Protein AF-A0A3N5IZL3-F1 (afdb_monomer_lite)

Secondary structure (DSSP, 8-state):
------------PPP-SSSTTTTTTGGGSPPPPPPPPPHHHHHHHHHHHHHHHHHHHHHHHHHHHHHHHHHHHHHTT-HHHHHHHHHHHHHHHHHHHHHHHHHHHHHHHHTT--HHHHTT-

Radius of gyration: 34.93 Å; chains: 1; bounding box: 86×54×78 Å

Sequence (121 aa):
MSRPTRSAGVVRGRAAALGGFAVLLASCQPAAPPPGPDPATLQAALQEHAERLLWIHYRLDSALNEIQQAEAKAGEGNASAAGYHAAEAYRFVLAADDALLEQGQGLQREFNLDAATINRY

pLDDT: mean 79.22, std 22.34, range [36.5, 98.81]

Foldseek 3Di:
DDDDDDDDDDDPDDDDDPPPPVVVVVVPDDDDPPDDPDVVVVVVVVVVLVVLLVVLVVLQVQLVVLCVQLVVCVVVVNNVSSVVSNVSSVVSNVVSVVSVVVSVVVCCVVVVVDPVVVVVD

Structure (mmCIF, N/CA/C/O backbone):
data_AF-A0A3N5IZL3-F1
#
_entry.id   AF-A0A3N5IZL3-F1
#
loop_
_atom_site.group_PDB
_atom_site.id
_atom_site.type_symbol
_atom_site.label_atom_id
_atom_site.label_alt_id
_atom_site.label_comp_id
_atom_site.label_asym_id
_atom_site.label_entity_id
_atom_site.label_seq_id
_atom_site.pdbx_PDB_ins_code
_atom_site.Cartn_x
_atom_site.Cartn_y
_atom_site.Cartn_z
_atom_site.occupancy
_atom_site.B_iso_or_equiv
_atom_site.auth_seq_id
_atom_site.auth_comp_id
_atom_site.auth_asym_id
_atom_site.auth_atom_id
_atom_site.pdbx_PDB_model_num
ATOM 1 N N . MET A 1 1 ? 62.339 34.079 -53.241 1.00 39.50 1 MET A N 1
ATOM 2 C CA . MET A 1 1 ? 63.192 33.210 -52.401 1.00 39.50 1 MET A CA 1
ATOM 3 C C . MET A 1 1 ? 63.130 31.800 -52.967 1.00 39.50 1 MET A C 1
ATOM 5 O O . MET A 1 1 ? 62.039 31.316 -53.228 1.00 39.50 1 MET A O 1
ATOM 9 N N . SER A 1 2 ? 64.291 31.213 -53.258 1.00 39.28 2 SER A N 1
ATOM 10 C CA . SER A 1 2 ? 64.472 29.989 -54.050 1.00 39.28 2 SER A CA 1
ATOM 11 C C . SER A 1 2 ? 64.846 28.770 -53.196 1.00 39.28 2 SER A C 1
ATOM 13 O O . SER A 1 2 ? 65.668 28.915 -52.297 1.00 39.28 2 SER A O 1
ATOM 15 N N . ARG A 1 3 ? 64.383 27.587 -53.661 1.00 41.00 3 ARG A N 1
ATOM 16 C CA . ARG A 1 3 ? 64.905 26.199 -53.483 1.00 41.00 3 ARG A CA 1
ATOM 17 C C . ARG A 1 3 ? 64.714 25.489 -52.120 1.00 41.00 3 ARG A C 1
ATOM 19 O O . ARG A 1 3 ? 64.615 26.172 -51.112 1.00 41.00 3 ARG A O 1
ATOM 26 N N . PRO A 1 4 ? 64.826 24.134 -52.047 1.00 48.66 4 PRO A N 1
ATOM 27 C CA . PRO A 1 4 ? 64.753 23.089 -53.090 1.00 48.66 4 PRO A CA 1
ATOM 28 C C . PRO A 1 4 ? 63.907 21.834 -52.723 1.00 48.66 4 PRO A C 1
ATOM 30 O O . PRO A 1 4 ? 63.484 21.610 -51.595 1.00 48.66 4 PRO A O 1
ATOM 33 N N . THR A 1 5 ? 63.741 20.986 -53.740 1.00 51.22 5 THR A N 1
ATOM 34 C CA . THR A 1 5 ? 63.263 19.591 -53.790 1.00 51.22 5 THR A CA 1
ATOM 35 C C . THR A 1 5 ? 63.990 18.602 -52.865 1.00 51.22 5 THR A C 1
ATOM 37 O O . THR A 1 5 ? 65.221 18.608 -52.819 1.00 51.22 5 THR A O 1
ATOM 40 N N . ARG A 1 6 ? 63.265 17.627 -52.288 1.00 39.00 6 ARG A N 1
ATOM 41 C CA . ARG A 1 6 ? 63.842 16.338 -51.860 1.00 39.00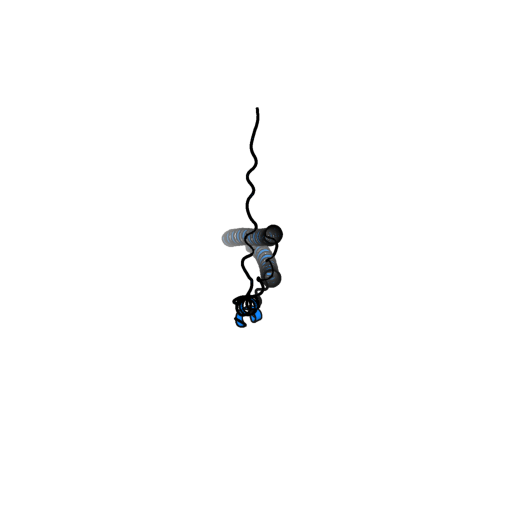 6 ARG A CA 1
ATOM 42 C C . ARG A 1 6 ? 62.905 15.174 -52.195 1.00 39.00 6 ARG A C 1
ATOM 44 O O . ARG A 1 6 ? 61.824 15.042 -51.635 1.00 39.00 6 ARG A O 1
ATOM 51 N N . SER A 1 7 ? 63.365 14.358 -53.139 1.00 46.97 7 SER A N 1
ATOM 52 C CA . SER A 1 7 ? 62.829 13.048 -53.504 1.00 46.97 7 SER A CA 1
ATOM 53 C C . SER A 1 7 ? 62.943 12.084 -52.315 1.00 46.97 7 SER A C 1
ATOM 55 O O . SER A 1 7 ? 64.013 11.993 -51.710 1.00 46.97 7 SER A O 1
ATOM 57 N N . ALA A 1 8 ? 61.860 11.382 -51.978 1.00 44.16 8 ALA A N 1
ATOM 58 C CA . ALA A 1 8 ? 61.858 10.293 -51.006 1.00 44.16 8 ALA A CA 1
ATOM 59 C C . ALA A 1 8 ? 61.486 8.997 -51.733 1.00 44.16 8 ALA A C 1
ATOM 61 O O . ALA A 1 8 ? 60.423 8.881 -52.340 1.00 44.16 8 ALA A O 1
ATOM 62 N N . GLY A 1 9 ? 62.441 8.069 -51.728 1.00 36.50 9 GLY A N 1
ATOM 63 C CA . GLY A 1 9 ? 62.419 6.834 -52.489 1.00 36.50 9 GLY A CA 1
ATOM 64 C C . GLY A 1 9 ? 61.334 5.855 -52.053 1.00 36.50 9 GLY A C 1
ATOM 65 O O . GLY A 1 9 ? 61.043 5.671 -50.874 1.00 36.50 9 GLY A O 1
ATOM 66 N N . VAL A 1 10 ? 60.796 5.178 -53.061 1.00 46.94 10 VAL A N 1
ATOM 67 C CA . VAL A 1 10 ? 60.018 3.948 -52.950 1.00 46.94 10 VAL A CA 1
ATOM 68 C C . VAL A 1 10 ? 60.909 2.855 -52.354 1.00 46.94 10 VAL A C 1
ATOM 70 O O . VAL A 1 10 ? 61.842 2.395 -53.009 1.00 46.94 10 VAL A O 1
ATOM 73 N N . VAL A 1 11 ? 60.603 2.397 -51.138 1.00 44.78 11 VAL A N 1
ATOM 74 C CA . VAL A 1 11 ? 61.120 1.124 -50.615 1.00 44.78 11 VAL A CA 1
ATOM 75 C C . VAL A 1 11 ? 59.991 0.106 -50.679 1.00 44.78 11 VAL A C 1
ATOM 77 O O . VAL A 1 11 ? 59.096 0.051 -49.841 1.00 44.78 11 VAL A O 1
ATOM 80 N N . ARG A 1 12 ? 60.029 -0.684 -51.750 1.00 48.97 12 ARG A N 1
ATOM 81 C CA . ARG A 1 12 ? 59.128 -1.800 -52.033 1.00 48.97 12 ARG A CA 1
ATOM 82 C C . ARG A 1 12 ? 59.628 -3.019 -51.242 1.00 48.97 12 ARG A C 1
ATOM 84 O O . ARG A 1 12 ? 60.421 -3.808 -51.746 1.00 48.97 12 ARG A O 1
ATOM 91 N N . GLY A 1 13 ? 59.221 -3.125 -49.977 1.00 41.69 13 GLY A N 1
ATOM 92 C CA . GLY A 1 13 ? 59.477 -4.284 -49.115 1.00 41.69 13 GLY A CA 1
ATOM 93 C C . GLY A 1 13 ? 58.409 -5.360 -49.312 1.00 41.69 13 GLY A C 1
ATOM 94 O O . GLY A 1 13 ? 57.219 -5.066 -49.311 1.00 41.69 13 GLY A O 1
ATOM 95 N N . ARG A 1 14 ? 58.848 -6.594 -49.561 1.00 45.81 14 ARG A N 1
ATOM 96 C CA . ARG A 1 14 ? 58.048 -7.734 -50.030 1.00 45.81 14 ARG A CA 1
ATOM 97 C C . ARG A 1 14 ? 57.084 -8.261 -48.960 1.00 45.81 14 ARG A C 1
ATOM 99 O O . ARG A 1 14 ? 57.357 -8.208 -47.767 1.00 45.81 14 ARG A O 1
ATOM 106 N N . ALA A 1 15 ? 55.962 -8.768 -49.455 1.00 42.09 15 ALA A N 1
ATOM 107 C CA . ALA A 1 15 ? 54.808 -9.255 -48.723 1.00 42.09 15 ALA A CA 1
ATOM 108 C C . ALA A 1 15 ? 55.004 -10.624 -48.043 1.00 42.09 15 ALA A C 1
ATOM 110 O O . ALA A 1 15 ? 55.807 -11.440 -48.485 1.00 42.09 15 ALA A O 1
ATOM 111 N N . ALA A 1 16 ? 54.108 -10.853 -47.076 1.00 50.22 16 ALA A N 1
ATOM 112 C CA . ALA A 1 16 ? 53.425 -12.111 -46.768 1.00 50.22 16 ALA A CA 1
ATOM 113 C C . ALA A 1 16 ? 54.236 -13.262 -46.151 1.00 50.22 16 ALA A C 1
ATOM 115 O O . ALA A 1 16 ? 54.900 -13.997 -46.867 1.00 50.22 16 ALA A O 1
ATOM 116 N N . ALA A 1 17 ? 54.030 -13.499 -44.845 1.00 43.72 17 ALA A N 1
ATOM 117 C CA . ALA A 1 17 ? 53.939 -14.853 -44.268 1.00 43.72 17 ALA A CA 1
ATOM 118 C C . ALA A 1 17 ? 53.464 -14.885 -42.791 1.00 43.72 17 ALA A C 1
ATOM 120 O O . ALA A 1 17 ? 53.971 -15.687 -42.026 1.00 43.72 17 ALA A O 1
ATOM 121 N N . LEU A 1 18 ? 52.512 -14.052 -42.340 1.00 45.97 18 LEU A N 1
ATOM 122 C CA . LEU A 1 18 ? 51.912 -14.207 -40.989 1.00 45.97 18 LEU A CA 1
ATOM 123 C C . LEU A 1 18 ? 50.409 -13.846 -40.924 1.00 45.97 18 LEU A C 1
ATOM 125 O O . LEU A 1 18 ? 49.861 -13.615 -39.854 1.00 45.97 18 LEU A O 1
ATOM 129 N N . GLY A 1 19 ? 49.714 -13.803 -42.066 1.00 45.84 19 GLY A N 1
ATOM 130 C CA . GLY A 1 19 ? 48.299 -13.397 -42.127 1.00 45.84 19 GLY A CA 1
ATOM 131 C C . GLY A 1 19 ? 47.276 -14.515 -41.886 1.00 45.84 19 GLY A C 1
ATOM 132 O O . GLY A 1 19 ? 46.095 -14.226 -41.749 1.00 45.84 19 GLY A O 1
ATOM 133 N N . GLY A 1 20 ? 47.699 -15.784 -41.849 1.00 48.22 20 GLY A N 1
ATOM 134 C CA . GLY A 1 20 ? 46.777 -16.929 -41.805 1.00 48.22 20 GLY A CA 1
ATOM 135 C C . GLY A 1 20 ? 46.240 -17.282 -40.415 1.00 48.22 20 GLY A C 1
ATOM 136 O O . GLY A 1 20 ? 45.142 -17.812 -40.306 1.00 48.22 20 GLY A O 1
ATOM 137 N N . PHE A 1 21 ? 46.980 -16.970 -39.346 1.00 43.66 21 PHE A N 1
ATOM 138 C CA . PHE A 1 21 ? 46.596 -17.366 -37.983 1.00 43.66 21 PHE A CA 1
ATOM 139 C C . PHE A 1 21 ? 45.774 -16.294 -37.247 1.00 43.66 21 PHE A C 1
ATOM 141 O O . PHE A 1 21 ? 45.034 -16.604 -36.320 1.00 43.66 21 PHE A O 1
ATOM 148 N N . ALA A 1 22 ? 45.849 -15.033 -37.686 1.00 48.84 22 ALA A N 1
ATOM 149 C CA . ALA A 1 22 ? 45.107 -13.930 -37.073 1.00 48.84 22 ALA A CA 1
ATOM 150 C C . ALA A 1 22 ? 43.622 -13.888 -37.483 1.00 48.84 22 ALA A C 1
ATOM 152 O O . ALA A 1 22 ? 42.800 -13.349 -36.747 1.00 48.84 22 ALA A O 1
ATOM 153 N N . VAL A 1 23 ? 43.253 -14.479 -38.627 1.00 51.56 23 VAL A N 1
ATOM 154 C CA . VAL A 1 23 ? 41.861 -14.469 -39.116 1.00 51.56 23 VAL A CA 1
ATOM 155 C C . VAL A 1 23 ? 40.975 -15.449 -38.331 1.00 51.56 23 VAL A C 1
ATOM 157 O O . VAL A 1 23 ? 39.798 -15.172 -38.128 1.00 51.56 23 VAL A O 1
ATOM 160 N N . LEU A 1 24 ? 41.539 -16.541 -37.800 1.00 46.06 24 LEU A N 1
ATOM 161 C CA . LEU A 1 24 ? 40.798 -17.540 -37.012 1.00 46.06 24 LEU A CA 1
ATOM 162 C C . LEU A 1 24 ? 40.488 -17.095 -35.570 1.00 46.06 24 LEU A C 1
ATOM 164 O O . LEU A 1 24 ? 39.622 -17.678 -34.928 1.00 46.06 24 LEU A O 1
ATOM 168 N N . LEU A 1 25 ? 41.156 -16.054 -35.061 1.00 47.59 25 LEU A N 1
ATOM 169 C CA . LEU A 1 25 ? 40.882 -15.486 -33.732 1.00 47.59 25 LEU A CA 1
ATOM 170 C C . LEU A 1 25 ? 39.845 -14.351 -33.766 1.00 47.59 25 LEU A C 1
ATOM 172 O O . LEU A 1 25 ? 39.306 -13.986 -32.724 1.00 47.59 25 LEU A O 1
ATOM 176 N N . ALA A 1 26 ? 39.530 -13.811 -34.948 1.00 50.22 26 ALA A N 1
ATOM 177 C CA . ALA A 1 26 ? 38.527 -12.756 -35.103 1.00 50.22 26 ALA A CA 1
ATOM 178 C C . ALA A 1 26 ? 37.080 -13.285 -35.049 1.00 50.22 26 ALA A C 1
ATOM 180 O O . ALA A 1 26 ? 36.164 -12.523 -34.756 1.00 50.22 26 ALA A O 1
ATOM 181 N N . SER A 1 27 ? 36.863 -14.585 -35.281 1.00 50.66 27 SER A N 1
ATOM 182 C CA . SER A 1 27 ? 35.537 -15.222 -35.233 1.00 50.66 27 SER A CA 1
ATOM 183 C C . SER A 1 27 ? 35.096 -15.662 -33.832 1.00 50.66 27 SER A C 1
ATOM 185 O O . SER A 1 27 ? 34.000 -16.193 -33.687 1.00 50.66 27 SER A O 1
ATOM 187 N N . CYS A 1 28 ? 35.929 -15.455 -32.808 1.00 50.94 28 CYS A N 1
ATOM 188 C CA . CYS A 1 28 ? 35.631 -15.812 -31.416 1.00 50.94 28 CYS A CA 1
ATOM 189 C C . CYS A 1 28 ? 35.296 -14.598 -30.541 1.00 50.94 28 CYS A C 1
ATOM 191 O O . CYS A 1 28 ? 35.296 -14.720 -29.317 1.00 50.94 28 CYS A O 1
ATOM 193 N N . GLN A 1 29 ? 35.033 -13.423 -31.128 1.00 62.06 29 GLN A N 1
ATOM 194 C CA . GLN A 1 29 ? 34.503 -12.324 -30.328 1.00 62.06 29 GLN A CA 1
ATOM 195 C C . GLN A 1 29 ? 33.083 -12.701 -29.898 1.00 62.06 29 GLN A C 1
ATOM 197 O O . GLN A 1 29 ? 32.249 -12.951 -30.775 1.00 62.06 29 GLN A O 1
ATOM 202 N N . PRO A 1 30 ? 32.794 -12.787 -28.583 1.00 62.56 30 PRO A N 1
ATOM 203 C CA . PRO A 1 30 ? 31.418 -12.920 -28.141 1.00 62.56 30 PRO A CA 1
ATOM 204 C C . PRO A 1 30 ? 30.652 -11.763 -28.770 1.00 62.56 30 PRO A C 1
ATOM 206 O O . PRO A 1 30 ? 31.091 -10.612 -28.686 1.00 62.56 30 PRO A O 1
ATOM 209 N N . ALA A 1 31 ? 29.564 -12.086 -29.472 1.00 69.19 31 ALA A N 1
ATOM 210 C CA . ALA A 1 31 ? 28.676 -11.074 -30.015 1.00 69.19 31 ALA A CA 1
ATOM 211 C C . ALA A 1 31 ? 28.387 -10.080 -28.889 1.00 69.19 31 ALA A C 1
ATOM 213 O O . ALA A 1 31 ? 28.036 -10.501 -27.781 1.00 69.19 31 ALA A O 1
ATOM 214 N N . ALA A 1 32 ? 28.629 -8.790 -29.148 1.00 65.62 32 ALA A N 1
ATOM 215 C CA . ALA A 1 32 ? 28.355 -7.758 -28.163 1.00 65.62 32 ALA A CA 1
ATOM 216 C C . ALA A 1 32 ? 26.925 -7.983 -27.649 1.00 65.62 32 ALA A C 1
ATOM 218 O O . ALA A 1 32 ? 26.032 -8.206 -28.479 1.00 65.62 32 ALA A O 1
ATOM 219 N N . PRO A 1 33 ? 26.711 -8.009 -26.319 1.00 66.75 33 PRO A N 1
ATOM 220 C CA . PRO A 1 33 ? 25.371 -8.175 -25.790 1.00 66.75 33 PRO A CA 1
ATOM 221 C C . PRO A 1 33 ? 24.477 -7.119 -26.444 1.00 66.75 33 PRO A C 1
ATOM 223 O O . PRO A 1 33 ? 24.948 -5.998 -26.687 1.00 66.75 33 PRO A O 1
ATOM 226 N N . PRO A 1 34 ? 23.231 -7.477 -26.799 1.00 72.00 34 PRO A N 1
ATOM 227 C CA . PRO A 1 34 ? 22.324 -6.527 -27.414 1.00 72.00 34 PRO A CA 1
ATOM 228 C C . PRO A 1 34 ? 22.292 -5.259 -26.552 1.00 72.00 34 PRO A C 1
ATOM 230 O O . PRO A 1 34 ? 22.308 -5.373 -25.320 1.00 72.00 34 PRO A O 1
ATOM 233 N N . PRO A 1 35 ? 22.325 -4.064 -27.170 1.00 72.69 35 PRO A N 1
ATOM 234 C CA . PRO A 1 35 ? 22.293 -2.824 -26.414 1.00 72.69 35 PRO A CA 1
ATOM 235 C C . PRO A 1 35 ? 21.085 -2.862 -25.478 1.00 72.69 35 PRO A C 1
ATOM 237 O O . PRO A 1 35 ? 19.978 -3.202 -25.901 1.00 72.69 35 PRO A O 1
ATOM 240 N N . GLY A 1 36 ? 21.333 -2.584 -24.197 1.00 70.12 36 GLY A N 1
ATOM 241 C CA . GLY A 1 36 ? 20.278 -2.504 -23.194 1.00 70.12 36 GLY A CA 1
ATOM 242 C C . GLY A 1 36 ? 19.244 -1.430 -23.552 1.00 70.12 36 GLY A C 1
ATOM 243 O O . GLY A 1 36 ? 19.478 -0.631 -24.466 1.00 70.12 36 GLY A O 1
ATOM 244 N N . PRO A 1 37 ? 18.102 -1.400 -22.844 1.00 76.00 37 PRO A N 1
ATOM 245 C CA . PRO A 1 37 ? 17.092 -0.373 -23.059 1.00 76.00 37 PRO A CA 1
ATOM 246 C C . PRO A 1 37 ? 17.707 1.023 -22.934 1.00 76.00 37 PRO A C 1
ATOM 248 O O . PRO A 1 37 ? 18.636 1.247 -22.151 1.00 76.00 37 PRO A O 1
ATOM 251 N N . ASP A 1 38 ? 17.189 1.958 -23.728 1.00 87.25 38 ASP A N 1
ATOM 252 C CA . ASP A 1 38 ? 17.638 3.344 -23.695 1.00 87.25 38 ASP A CA 1
ATOM 253 C C . ASP A 1 38 ? 17.467 3.910 -22.270 1.00 87.25 38 ASP A C 1
ATOM 255 O O . ASP A 1 38 ? 16.401 3.740 -21.667 1.00 87.25 38 ASP A O 1
ATOM 259 N N . PRO A 1 39 ? 18.485 4.569 -21.692 1.00 87.94 39 PRO A N 1
ATOM 260 C CA . PRO A 1 39 ? 18.434 5.018 -20.304 1.00 87.94 39 PRO A CA 1
ATOM 261 C C . PRO A 1 39 ? 17.269 5.971 -20.014 1.00 87.94 39 PRO A C 1
ATOM 263 O O . PRO A 1 39 ? 16.750 5.945 -18.899 1.00 87.94 39 PRO A O 1
ATOM 266 N N . ALA A 1 40 ? 16.821 6.774 -20.987 1.00 90.69 40 ALA A N 1
ATOM 267 C CA . ALA A 1 40 ? 15.672 7.652 -20.785 1.00 90.69 40 ALA A CA 1
ATOM 268 C C . ALA A 1 40 ? 14.365 6.849 -20.717 1.00 90.69 40 ALA A C 1
ATOM 270 O O . ALA A 1 40 ? 13.518 7.135 -19.872 1.00 90.69 40 ALA A O 1
ATOM 271 N N . THR A 1 41 ? 14.225 5.804 -21.542 1.00 87.81 41 THR A N 1
ATOM 272 C CA . THR A 1 41 ? 13.072 4.886 -21.461 1.00 87.81 41 THR A CA 1
ATOM 273 C C . THR A 1 41 ? 13.021 4.143 -20.126 1.00 87.81 41 THR A C 1
ATOM 275 O O . THR A 1 41 ? 11.971 4.091 -19.491 1.00 87.81 41 THR A O 1
ATOM 278 N N . LEU A 1 42 ? 14.171 3.664 -19.643 1.00 87.19 42 LEU A N 1
ATOM 279 C CA . LEU A 1 42 ? 14.281 3.006 -18.343 1.00 87.19 42 LEU A CA 1
ATOM 280 C C . LEU A 1 42 ? 13.934 3.956 -17.188 1.00 87.19 42 LEU A C 1
ATOM 282 O O . LEU A 1 42 ? 13.210 3.582 -16.267 1.00 87.19 42 LEU A O 1
ATOM 286 N N . GLN A 1 43 ? 14.439 5.191 -17.230 1.00 91.38 43 GLN A N 1
ATOM 287 C CA . GLN A 1 43 ? 14.138 6.196 -16.215 1.00 91.38 43 GLN A CA 1
ATOM 288 C C . GLN A 1 43 ? 12.644 6.534 -16.180 1.00 91.38 43 GLN A C 1
ATOM 290 O O . GLN A 1 43 ? 12.077 6.637 -15.094 1.00 91.38 43 GLN A O 1
ATOM 295 N N . ALA A 1 44 ? 12.009 6.679 -17.346 1.00 91.88 44 ALA A N 1
ATOM 296 C CA . ALA A 1 44 ? 10.578 6.947 -17.438 1.00 91.88 44 ALA A CA 1
ATOM 297 C C . ALA A 1 44 ? 9.749 5.810 -16.818 1.00 91.88 44 ALA A C 1
ATOM 299 O O . ALA A 1 44 ? 8.882 6.081 -15.989 1.00 91.88 44 ALA A O 1
ATOM 300 N N . ALA A 1 45 ? 10.076 4.552 -17.136 1.00 89.62 45 ALA A N 1
ATOM 301 C CA . ALA A 1 45 ? 9.407 3.387 -16.556 1.00 89.62 45 ALA A CA 1
ATOM 302 C C . ALA A 1 45 ? 9.575 3.331 -15.027 1.00 89.62 45 ALA A C 1
ATOM 304 O O . ALA A 1 45 ? 8.609 3.157 -14.284 1.00 89.62 45 ALA A O 1
ATOM 305 N N . LEU A 1 46 ? 10.796 3.543 -14.522 1.00 91.31 46 LEU A N 1
ATOM 306 C CA . LEU A 1 46 ? 11.048 3.585 -13.078 1.00 91.31 46 LEU A CA 1
ATOM 307 C C . LEU A 1 46 ? 10.271 4.706 -12.384 1.00 91.31 46 LEU A C 1
ATOM 309 O O . LEU A 1 46 ? 9.785 4.509 -11.270 1.00 91.31 46 LEU A O 1
ATOM 313 N N . GLN A 1 47 ? 10.150 5.866 -13.027 1.00 95.50 47 GLN A N 1
ATOM 314 C CA . GLN A 1 47 ? 9.402 6.982 -12.471 1.00 95.50 47 GLN A CA 1
ATOM 315 C C . GLN A 1 47 ? 7.902 6.681 -12.396 1.00 95.50 47 GLN A C 1
ATOM 317 O O . GLN A 1 47 ? 7.311 6.880 -11.337 1.00 95.50 47 GLN A O 1
ATOM 322 N N . GLU A 1 48 ? 7.307 6.127 -13.453 1.00 94.69 48 GLU A N 1
ATOM 323 C CA . GLU A 1 48 ? 5.906 5.687 -13.440 1.00 94.69 48 GLU A CA 1
ATOM 324 C C . GLU A 1 48 ? 5.648 4.690 -12.297 1.00 94.69 48 GLU A C 1
ATOM 326 O O . GLU A 1 48 ? 4.696 4.821 -11.520 1.00 94.69 48 GLU A O 1
ATOM 331 N N . HIS A 1 49 ? 6.555 3.728 -12.115 1.00 94.06 49 HIS A N 1
ATOM 332 C CA . HIS A 1 49 ? 6.439 2.762 -11.032 1.00 94.06 49 HIS A CA 1
ATOM 333 C C . HIS A 1 49 ? 6.599 3.390 -9.638 1.00 94.06 49 HIS A C 1
ATOM 335 O O . HIS A 1 49 ? 5.894 2.999 -8.702 1.00 94.06 49 HIS A O 1
ATOM 341 N N . ALA A 1 50 ? 7.497 4.361 -9.481 1.00 95.31 50 ALA A N 1
ATOM 342 C CA . ALA A 1 50 ? 7.669 5.085 -8.226 1.00 95.31 50 ALA A CA 1
ATOM 343 C C . ALA A 1 50 ? 6.421 5.911 -7.874 1.00 95.31 50 ALA A C 1
ATOM 345 O O . ALA A 1 50 ? 5.989 5.910 -6.721 1.00 95.31 50 ALA A O 1
ATOM 346 N N . GLU A 1 51 ? 5.801 6.558 -8.862 1.00 97.56 51 GLU A N 1
ATOM 347 C CA . GLU A 1 51 ? 4.553 7.308 -8.688 1.00 97.56 51 GLU A CA 1
ATOM 348 C C . GLU A 1 51 ? 3.403 6.388 -8.254 1.00 97.56 51 GLU A C 1
ATOM 350 O O . GLU A 1 51 ? 2.647 6.719 -7.334 1.00 97.56 51 GLU A O 1
ATOM 355 N N . ARG A 1 52 ? 3.310 5.184 -8.834 1.00 97.25 52 ARG A N 1
ATOM 356 C CA . ARG A 1 52 ? 2.316 4.184 -8.416 1.00 97.25 52 ARG A CA 1
ATOM 357 C C . ARG A 1 52 ? 2.537 3.710 -6.978 1.00 97.25 52 ARG A C 1
ATOM 359 O O . ARG A 1 52 ? 1.573 3.620 -6.220 1.00 97.25 52 ARG A O 1
ATOM 366 N N . LEU A 1 53 ? 3.783 3.451 -6.579 1.00 97.75 53 LEU A N 1
ATOM 367 C CA . LEU A 1 53 ? 4.117 3.089 -5.195 1.00 97.75 53 LEU A CA 1
ATOM 368 C C . LEU A 1 53 ? 3.804 4.217 -4.209 1.00 97.75 53 LEU A C 1
ATOM 370 O O . LEU A 1 53 ? 3.279 3.956 -3.127 1.00 97.75 53 LEU A O 1
ATOM 374 N N . LEU A 1 54 ? 4.068 5.466 -4.589 1.00 98.00 54 LEU A N 1
ATOM 375 C CA . LEU A 1 54 ? 3.719 6.625 -3.776 1.00 98.00 54 LEU A CA 1
ATOM 376 C C . LEU A 1 54 ? 2.200 6.725 -3.569 1.00 98.00 54 LEU A C 1
ATOM 378 O O . LEU A 1 54 ? 1.740 6.964 -2.454 1.00 98.00 54 LEU A O 1
ATOM 382 N N . TRP A 1 55 ? 1.409 6.481 -4.615 1.00 98.12 55 TRP A N 1
ATOM 383 C CA . TRP A 1 55 ? -0.046 6.428 -4.487 1.00 98.12 55 TRP A CA 1
ATOM 384 C C . TRP A 1 55 ? -0.499 5.336 -3.506 1.00 98.12 55 TRP A C 1
ATOM 386 O O . TRP A 1 55 ? -1.329 5.608 -2.639 1.00 98.12 55 TRP A O 1
ATOM 396 N N . ILE A 1 56 ? 0.071 4.127 -3.596 1.00 98.44 56 ILE A N 1
ATOM 397 C CA . ILE A 1 56 ? -0.217 3.018 -2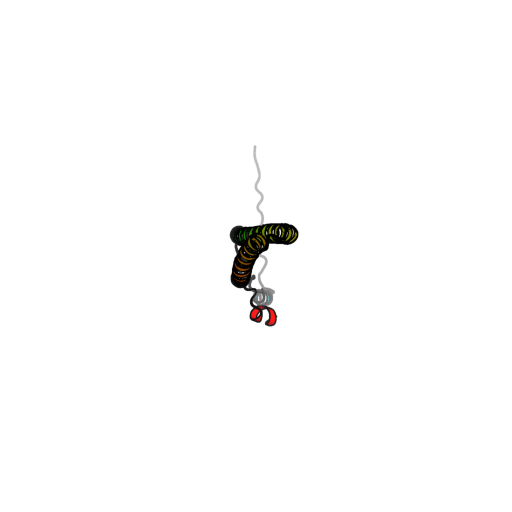.666 1.00 98.44 56 ILE A CA 1
ATOM 398 C C . ILE A 1 56 ? 0.101 3.437 -1.228 1.00 98.44 56 ILE A C 1
ATOM 400 O O . ILE A 1 56 ? -0.713 3.232 -0.328 1.00 98.44 56 ILE A O 1
ATOM 404 N N . HIS A 1 57 ? 1.250 4.076 -1.013 1.00 98.19 57 HIS A N 1
ATOM 405 C CA . HIS A 1 57 ? 1.645 4.570 0.301 1.00 98.19 57 HIS A CA 1
ATOM 406 C C . HIS A 1 57 ? 0.616 5.553 0.881 1.00 98.19 57 HIS A C 1
ATOM 408 O O . HIS A 1 57 ? 0.177 5.365 2.013 1.00 98.19 57 HIS A O 1
ATOM 414 N N . TYR A 1 58 ? 0.124 6.514 0.094 1.00 98.50 58 TYR A N 1
ATOM 415 C CA . TYR A 1 58 ? -0.915 7.440 0.561 1.00 98.50 58 TYR A CA 1
ATOM 416 C C . TYR A 1 58 ? -2.241 6.756 0.917 1.00 98.50 58 TYR A C 1
ATOM 418 O O . TYR A 1 58 ? -2.964 7.219 1.806 1.00 98.50 58 TYR A O 1
ATOM 426 N N . ARG A 1 59 ? -2.584 5.645 0.252 1.00 98.38 59 ARG A N 1
ATOM 427 C CA . ARG A 1 59 ? -3.747 4.832 0.643 1.00 98.38 59 ARG A CA 1
ATOM 428 C C . ARG A 1 59 ? -3.529 4.190 2.010 1.00 98.38 59 ARG A C 1
ATOM 430 O O . ARG A 1 59 ? -4.444 4.221 2.827 1.00 98.38 59 ARG A O 1
ATOM 437 N N . LEU A 1 60 ? -2.332 3.671 2.276 1.00 98.62 60 LEU A N 1
ATOM 438 C CA . LEU A 1 60 ? -1.982 3.096 3.578 1.00 98.62 60 LEU A CA 1
ATOM 439 C C . LEU A 1 60 ? -1.949 4.155 4.689 1.00 98.62 60 LEU A C 1
ATOM 441 O O . LEU A 1 60 ? -2.461 3.897 5.775 1.00 98.62 60 LEU A O 1
ATOM 445 N N . ASP A 1 61 ? -1.453 5.360 4.411 1.00 98.62 61 ASP A N 1
ATOM 446 C CA . ASP A 1 61 ? -1.508 6.478 5.365 1.00 98.62 61 ASP A CA 1
ATOM 447 C C . ASP A 1 61 ? -2.953 6.877 5.690 1.00 98.62 61 ASP A C 1
ATOM 449 O O . ASP A 1 61 ? -3.305 7.104 6.849 1.00 98.62 61 ASP A O 1
ATOM 453 N N . SER A 1 62 ? -3.821 6.904 4.674 1.00 98.62 62 SER A N 1
ATOM 454 C CA . SER A 1 62 ? -5.254 7.154 4.873 1.00 98.62 62 SER A CA 1
ATOM 455 C C . SER A 1 62 ? -5.889 6.061 5.736 1.00 98.62 62 SER A C 1
ATOM 457 O O . SER A 1 62 ? -6.641 6.370 6.658 1.00 98.62 62 SER A O 1
ATOM 459 N N . ALA A 1 63 ? -5.541 4.790 5.495 1.00 98.75 63 ALA A N 1
ATOM 460 C CA . ALA A 1 63 ? -5.994 3.678 6.325 1.00 98.75 63 ALA A CA 1
ATOM 461 C C . ALA A 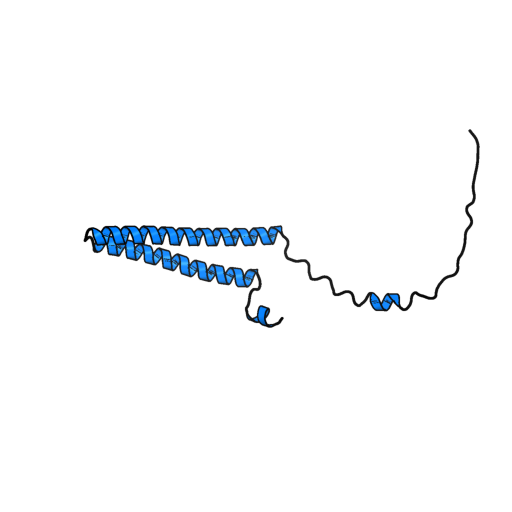1 63 ? -5.552 3.834 7.785 1.00 98.75 63 ALA A C 1
ATOM 463 O O . ALA A 1 63 ? -6.356 3.632 8.691 1.00 98.75 63 ALA A O 1
ATOM 464 N N . LEU A 1 64 ? -4.295 4.220 8.017 1.00 98.81 64 LEU A N 1
ATOM 465 C CA . LEU A 1 64 ? -3.763 4.439 9.359 1.00 98.81 64 LEU A CA 1
ATOM 466 C C . LEU A 1 64 ? -4.516 5.555 10.090 1.00 98.81 64 LEU A C 1
ATOM 468 O O . LEU A 1 64 ? -4.869 5.384 11.256 1.00 98.81 64 LEU A O 1
ATOM 472 N N . ASN A 1 65 ? -4.805 6.668 9.411 1.00 98.69 65 ASN A N 1
ATOM 473 C CA . ASN A 1 65 ? -5.606 7.742 9.992 1.00 98.69 65 ASN A CA 1
ATOM 474 C C . ASN A 1 65 ? -7.011 7.249 10.377 1.00 98.69 65 ASN A C 1
ATOM 476 O O . ASN A 1 65 ? -7.475 7.511 11.484 1.00 98.69 65 ASN A O 1
ATOM 480 N N . GLU A 1 66 ? -7.672 6.487 9.505 1.00 98.75 66 GLU A N 1
ATOM 481 C CA . GLU A 1 66 ? -8.987 5.910 9.805 1.00 98.75 66 GLU A CA 1
ATOM 482 C C . GLU A 1 66 ? -8.937 4.910 10.975 1.00 98.75 66 GLU A C 1
ATOM 484 O O . GLU A 1 66 ? -9.831 4.913 11.819 1.00 98.75 66 GLU A O 1
ATOM 489 N N . ILE A 1 67 ? -7.870 4.113 11.110 1.00 98.75 67 ILE A N 1
ATOM 490 C CA . ILE A 1 67 ? -7.668 3.236 12.280 1.00 98.75 67 ILE A CA 1
ATOM 491 C C . ILE A 1 67 ? -7.566 4.066 13.563 1.00 98.75 67 ILE A C 1
ATOM 493 O O . ILE A 1 67 ? -8.256 3.773 14.537 1.00 98.75 67 ILE A O 1
ATOM 497 N N . GLN A 1 68 ? -6.769 5.135 13.557 1.00 98.75 68 GLN A N 1
ATOM 498 C CA . GLN 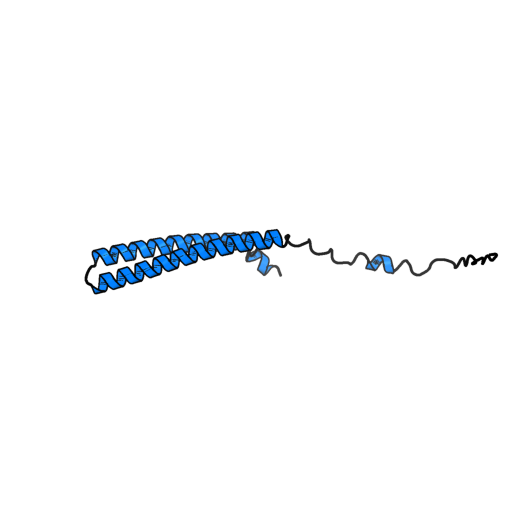A 1 68 ? -6.6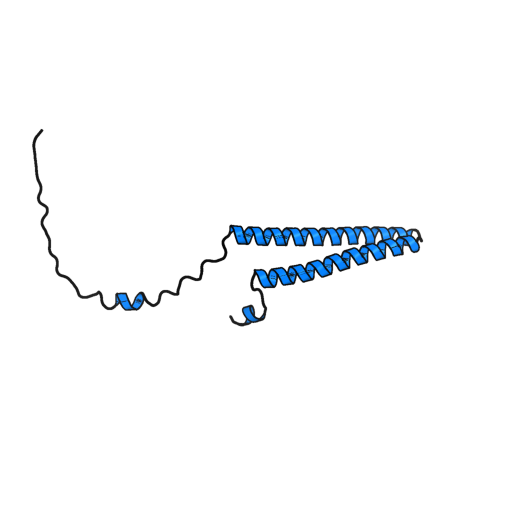18 6.014 14.721 1.00 98.75 68 GLN A CA 1
ATOM 499 C C . GLN A 1 68 ? -7.946 6.678 15.112 1.00 98.75 68 GLN A C 1
ATOM 501 O O . GLN A 1 68 ? -8.273 6.762 16.298 1.00 98.75 68 GLN A O 1
ATOM 506 N N . GLN A 1 69 ? -8.745 7.112 14.131 1.00 98.69 69 GLN A N 1
ATOM 507 C CA . GLN A 1 69 ? -10.091 7.630 14.390 1.00 98.69 69 GLN A CA 1
ATOM 508 C C . GLN A 1 69 ? -11.006 6.546 14.970 1.00 98.69 69 GLN A C 1
ATOM 510 O O . GLN A 1 69 ? -11.726 6.803 15.936 1.00 98.69 69 GLN A O 1
ATOM 515 N N . ALA A 1 70 ? -10.961 5.326 14.429 1.00 98.75 70 ALA A N 1
ATOM 516 C CA . ALA A 1 70 ? -11.752 4.210 14.932 1.00 98.75 70 ALA A CA 1
ATOM 517 C C . ALA A 1 70 ? -11.428 3.896 16.400 1.00 98.75 70 ALA A C 1
ATOM 519 O O . ALA A 1 70 ? -12.342 3.761 17.214 1.00 98.75 70 ALA A O 1
ATOM 520 N N . GLU A 1 71 ? -10.142 3.842 16.752 1.00 98.69 71 GLU A N 1
ATOM 521 C CA . GLU A 1 71 ? -9.669 3.614 18.120 1.00 98.69 71 GLU A CA 1
ATOM 522 C C . GLU A 1 71 ? -10.098 4.736 19.069 1.00 98.69 71 GLU A C 1
ATOM 524 O O . GLU A 1 71 ? -10.621 4.462 20.153 1.00 98.69 71 GLU A O 1
ATOM 529 N N . ALA A 1 72 ? -9.962 5.997 18.646 1.00 98.69 72 ALA A N 1
ATOM 530 C CA . ALA A 1 72 ? -10.419 7.142 19.428 1.00 98.69 72 ALA A CA 1
ATOM 531 C C . ALA A 1 72 ? -11.931 7.064 19.705 1.00 98.69 72 ALA A C 1
ATOM 533 O O . ALA A 1 72 ? -12.367 7.202 20.849 1.00 98.69 72 ALA A O 1
ATOM 534 N N . LYS A 1 73 ? -12.742 6.757 18.683 1.00 98.50 73 LYS A N 1
ATOM 535 C CA . LYS A 1 73 ? -14.200 6.614 18.828 1.00 98.50 73 LYS A CA 1
ATOM 536 C C . LYS A 1 73 ? -14.613 5.403 19.648 1.00 98.50 73 LYS A C 1
AT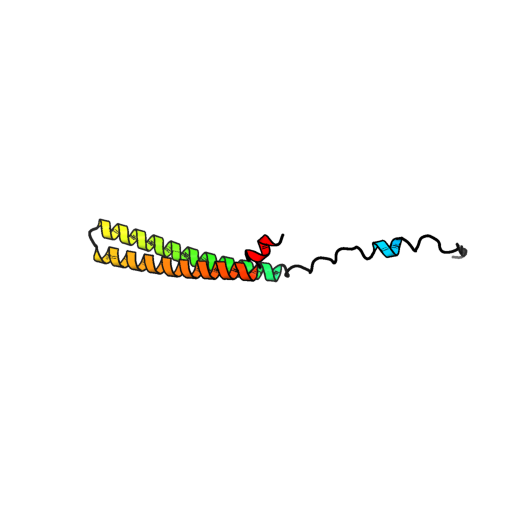OM 538 O O . LYS A 1 73 ? -15.581 5.495 20.404 1.00 98.50 73 LYS A O 1
ATOM 543 N N . ALA A 1 74 ? -13.873 4.303 19.570 1.00 98.19 74 ALA A N 1
ATOM 544 C CA . ALA A 1 74 ? -14.089 3.155 20.439 1.00 98.19 74 ALA A CA 1
ATOM 545 C C . ALA A 1 74 ? -13.799 3.509 21.907 1.00 98.19 74 ALA A C 1
ATOM 547 O O . ALA A 1 74 ? -14.591 3.159 22.782 1.00 98.19 74 ALA A O 1
ATOM 548 N N . GLY A 1 75 ? -12.723 4.260 22.171 1.00 98.19 75 GLY A N 1
ATOM 549 C CA . GLY A 1 75 ? -12.376 4.758 23.506 1.00 98.19 75 GLY A CA 1
ATOM 550 C C . GLY A 1 75 ? -13.422 5.709 24.103 1.00 98.19 75 GLY A C 1
ATOM 551 O O . GLY A 1 75 ? -13.650 5.695 25.309 1.00 98.19 75 GLY A O 1
ATOM 552 N N . GLU A 1 76 ? -14.118 6.475 23.260 1.00 98.12 76 GLU A N 1
ATOM 553 C CA . GLU A 1 76 ? -15.273 7.305 23.642 1.00 98.12 76 GLU A CA 1
ATOM 554 C C . GLU A 1 76 ? -16.563 6.485 23.891 1.00 98.12 76 GLU A C 1
ATOM 556 O O . GLU A 1 76 ? -17.592 7.048 24.263 1.00 98.12 76 GLU A O 1
ATOM 561 N N . GLY A 1 77 ? -16.550 5.165 23.662 1.00 97.69 77 GLY A N 1
ATOM 562 C CA . GLY A 1 77 ? -17.738 4.303 23.727 1.00 97.69 77 GLY A CA 1
ATOM 563 C C . GLY A 1 77 ? -18.671 4.429 22.515 1.00 97.69 77 GLY A C 1
ATOM 564 O O . GLY A 1 77 ? -19.771 3.873 22.513 1.00 97.69 77 GLY A O 1
ATOM 565 N N . ASN A 1 78 ? -18.253 5.134 21.461 1.00 98.06 78 ASN A N 1
ATOM 566 C CA . ASN A 1 78 ? -19.036 5.345 20.249 1.00 98.06 78 ASN A CA 1
ATOM 567 C C . ASN A 1 78 ? -18.776 4.231 19.223 1.00 98.06 78 ASN A C 1
ATOM 569 O O . ASN A 1 78 ? -18.088 4.417 18.216 1.00 98.06 78 ASN A O 1
ATOM 573 N N . ALA A 1 79 ? -19.360 3.057 19.476 1.00 97.50 79 ALA A N 1
ATOM 574 C CA . ALA A 1 79 ? -19.175 1.870 18.640 1.00 97.50 79 ALA A CA 1
ATOM 575 C C . ALA A 1 79 ? -19.615 2.070 17.176 1.00 97.50 79 ALA A C 1
ATOM 577 O O . ALA A 1 79 ? -19.005 1.506 16.270 1.00 97.50 79 ALA A O 1
ATOM 578 N N . SER A 1 80 ? -20.643 2.890 16.924 1.00 98.19 80 SER A N 1
ATOM 579 C CA . SER A 1 80 ? -21.118 3.156 15.560 1.00 98.19 80 SER A CA 1
ATOM 580 C C . SER A 1 80 ? -20.086 3.932 14.742 1.00 98.19 80 SER A C 1
ATOM 582 O O . SER A 1 80 ? -19.796 3.551 13.610 1.00 98.19 80 SER A O 1
ATOM 584 N N . ALA A 1 81 ? -19.526 5.011 15.299 1.00 98.25 81 ALA A N 1
ATOM 585 C CA . ALA A 1 81 ? -18.499 5.790 14.610 1.00 98.25 81 ALA A CA 1
ATOM 586 C C . ALA A 1 81 ? -17.190 4.998 14.482 1.00 98.25 81 ALA A C 1
ATOM 588 O O . ALA A 1 81 ? -16.563 5.021 13.426 1.00 98.25 81 ALA A O 1
ATOM 589 N N . ALA A 1 82 ? -16.822 4.234 15.515 1.00 98.56 82 ALA A N 1
ATOM 590 C CA . ALA A 1 82 ? -15.670 3.340 15.457 1.00 98.56 82 ALA A CA 1
ATOM 591 C C . ALA A 1 82 ? -15.795 2.317 14.316 1.00 98.56 82 ALA A C 1
ATOM 593 O O . ALA A 1 82 ? -14.866 2.145 13.531 1.00 98.56 82 ALA A O 1
ATOM 594 N N . GLY A 1 83 ? -16.967 1.687 14.177 1.00 98.31 83 GLY A N 1
ATOM 595 C CA . GLY A 1 83 ? -17.243 0.740 13.097 1.00 98.31 83 GLY A CA 1
ATOM 596 C C . GLY A 1 83 ? -17.194 1.376 11.706 1.00 98.31 83 GLY A C 1
ATOM 597 O O . GLY A 1 83 ? -16.681 0.758 10.777 1.00 98.31 83 GLY A O 1
ATOM 598 N N . TYR A 1 84 ? -17.672 2.617 11.566 1.00 98.50 84 TYR A N 1
ATOM 599 C CA . TYR A 1 84 ? -17.561 3.370 10.314 1.00 98.50 84 TYR A CA 1
ATOM 600 C C . TYR A 1 84 ? -16.095 3.577 9.909 1.00 98.50 84 TYR A C 1
ATOM 602 O O . TYR A 1 84 ? -15.700 3.161 8.822 1.00 98.50 84 TYR A O 1
ATOM 610 N N . HIS A 1 85 ? -15.279 4.145 10.800 1.00 98.75 85 HIS A N 1
ATOM 611 C CA . HIS A 1 85 ? -13.868 4.424 10.521 1.00 98.75 85 HIS A CA 1
ATOM 612 C C . HIS A 1 85 ? -13.063 3.137 10.277 1.00 98.75 85 HIS A C 1
ATOM 614 O O . HIS A 1 85 ? -12.275 3.060 9.338 1.00 98.75 85 HIS A O 1
ATOM 620 N N . ALA A 1 86 ? -13.328 2.069 11.036 1.00 98.69 86 ALA A N 1
ATOM 621 C CA . ALA A 1 86 ? -12.701 0.770 10.797 1.00 98.69 86 ALA A CA 1
ATOM 622 C C . ALA A 1 86 ? -13.053 0.198 9.409 1.00 98.69 86 ALA A C 1
ATOM 624 O O . ALA A 1 86 ? -12.196 -0.368 8.727 1.00 98.69 86 ALA A O 1
ATOM 625 N N . ALA A 1 87 ? -14.302 0.366 8.962 1.00 98.69 87 ALA A N 1
ATOM 626 C CA . ALA A 1 87 ? -14.721 -0.065 7.634 1.00 98.69 87 ALA A CA 1
ATOM 627 C C . ALA A 1 87 ? -14.082 0.775 6.514 1.00 98.69 87 ALA A C 1
ATOM 629 O O . ALA A 1 87 ? -13.731 0.216 5.475 1.00 98.69 87 ALA A O 1
ATOM 630 N N . GLU A 1 88 ? -13.912 2.089 6.702 1.00 98.62 88 GLU A N 1
ATOM 631 C CA . GLU A 1 88 ? -13.166 2.933 5.756 1.00 98.62 88 GLU A CA 1
ATOM 632 C C . GLU A 1 88 ? -11.695 2.512 5.681 1.00 98.62 88 GLU A C 1
ATOM 634 O O . GLU A 1 88 ? -11.191 2.262 4.584 1.00 98.62 88 GLU A O 1
ATOM 639 N N . ALA A 1 89 ? -11.028 2.339 6.829 1.00 98.75 89 ALA A N 1
ATOM 640 C CA . ALA A 1 89 ? -9.647 1.862 6.893 1.00 98.75 89 ALA A CA 1
ATOM 641 C C . ALA A 1 89 ? -9.455 0.566 6.099 1.00 98.75 89 ALA A C 1
ATOM 643 O O . ALA A 1 89 ? -8.544 0.458 5.278 1.00 98.75 89 ALA A O 1
ATOM 644 N N . TYR A 1 90 ? -10.357 -0.399 6.290 1.00 98.62 90 TYR A N 1
ATOM 645 C CA . TYR A 1 90 ? -10.315 -1.668 5.574 1.00 98.62 90 TYR A CA 1
ATOM 646 C C . TYR A 1 90 ? -10.410 -1.489 4.051 1.00 98.62 90 TYR A C 1
ATOM 648 O O . TYR A 1 90 ? -9.667 -2.127 3.306 1.00 98.62 90 TYR A O 1
ATOM 656 N N . ARG A 1 91 ? -11.256 -0.572 3.562 1.00 98.62 91 ARG A N 1
ATOM 657 C CA . ARG A 1 91 ? -11.341 -0.268 2.121 1.00 98.62 91 ARG A CA 1
ATOM 658 C C . ARG A 1 91 ? -10.068 0.374 1.582 1.00 98.62 91 ARG A C 1
ATOM 660 O O . ARG A 1 91 ? -9.676 0.085 0.452 1.00 98.62 91 ARG A O 1
ATOM 667 N N . PHE A 1 92 ? -9.424 1.247 2.356 1.00 98.50 92 PHE A N 1
ATOM 668 C CA . PHE A 1 92 ? -8.127 1.807 1.979 1.00 98.50 92 PHE A CA 1
ATOM 669 C C . PHE A 1 92 ? -7.059 0.715 1.854 1.00 98.50 92 PHE A C 1
ATOM 671 O O . PHE A 1 92 ? -6.344 0.709 0.852 1.00 98.50 92 PHE A O 1
ATOM 678 N N . VAL A 1 93 ? -7.006 -0.223 2.807 1.00 98.62 93 VAL A N 1
ATOM 679 C CA . VAL A 1 93 ? -6.074 -1.363 2.786 1.00 98.62 93 VAL A CA 1
ATOM 680 C C . VAL A 1 93 ? -6.313 -2.261 1.578 1.00 98.62 93 VAL A C 1
ATOM 682 O O . VAL A 1 93 ? -5.361 -2.537 0.859 1.00 98.62 93 VAL A O 1
ATOM 685 N N . LEU A 1 94 ? -7.557 -2.668 1.306 1.00 98.44 94 LEU A N 1
ATOM 686 C CA . LEU A 1 94 ? -7.858 -3.518 0.147 1.00 98.44 94 LEU A CA 1
ATOM 687 C C . LEU A 1 94 ? -7.437 -2.863 -1.172 1.00 98.44 94 LEU A C 1
ATOM 689 O O . LEU A 1 94 ? -6.763 -3.481 -1.986 1.00 98.44 94 LEU A O 1
ATOM 693 N N . ALA A 1 95 ? -7.766 -1.581 -1.353 1.00 97.88 95 ALA A N 1
ATOM 694 C CA . ALA A 1 95 ? -7.370 -0.853 -2.555 1.00 97.88 95 ALA A CA 1
ATOM 695 C C . ALA A 1 95 ? -5.840 -0.726 -2.695 1.00 97.88 95 ALA A C 1
ATOM 697 O O . ALA A 1 95 ? -5.326 -0.694 -3.812 1.00 97.88 95 ALA A O 1
ATOM 698 N N . ALA A 1 96 ? -5.118 -0.611 -1.577 1.00 98.44 96 ALA A N 1
ATOM 699 C CA . ALA A 1 96 ? -3.661 -0.568 -1.569 1.00 98.44 96 ALA A CA 1
ATOM 700 C C . ALA A 1 96 ? -3.047 -1.938 -1.902 1.00 98.44 96 ALA A C 1
ATOM 702 O O . ALA A 1 96 ? -2.095 -1.992 -2.675 1.00 98.44 96 ALA A O 1
ATOM 703 N N . ASP A 1 97 ? -3.602 -3.019 -1.351 1.00 98.38 97 ASP A N 1
ATOM 704 C CA . ASP A 1 97 ? -3.153 -4.398 -1.574 1.00 98.38 97 ASP A CA 1
ATOM 705 C C . ASP A 1 97 ? -3.320 -4.820 -3.040 1.00 98.38 97 ASP A C 1
ATOM 707 O O . ASP A 1 97 ? -2.348 -5.227 -3.678 1.00 98.38 97 ASP A O 1
ATOM 711 N N . ASP A 1 98 ? -4.507 -4.597 -3.617 1.00 98.06 98 ASP A N 1
ATOM 712 C CA . ASP A 1 98 ? -4.782 -4.886 -5.030 1.00 98.06 98 ASP A CA 1
ATOM 713 C C . ASP A 1 98 ? -3.803 -4.140 -5.952 1.00 98.06 98 ASP A C 1
ATOM 715 O O . ASP A 1 98 ? -3.209 -4.719 -6.868 1.00 98.06 98 ASP A O 1
ATOM 719 N N . ALA A 1 99 ? -3.588 -2.849 -5.683 1.00 97.56 99 ALA A N 1
ATOM 720 C CA . ALA A 1 99 ? -2.667 -2.029 -6.458 1.00 97.56 99 ALA A CA 1
ATOM 721 C C . ALA A 1 99 ? -1.203 -2.457 -6.278 1.00 97.56 99 ALA A C 1
ATOM 723 O O . ALA A 1 99 ? -0.425 -2.370 -7.229 1.00 97.56 99 ALA A O 1
ATOM 724 N N . LEU A 1 100 ? -0.812 -2.922 -5.088 1.00 97.50 100 LEU A N 1
ATOM 725 C CA . LEU A 1 100 ? 0.536 -3.421 -4.826 1.00 97.50 100 LEU A CA 1
ATOM 726 C C . LEU A 1 100 ? 0.800 -4.733 -5.566 1.00 97.50 100 LEU A C 1
ATOM 728 O O . LEU A 1 100 ? 1.877 -4.902 -6.145 1.00 97.50 100 LEU A O 1
ATOM 732 N N . LEU A 1 101 ? -0.181 -5.635 -5.595 1.00 96.50 101 LEU A N 1
ATOM 733 C CA . LEU A 1 101 ? -0.092 -6.876 -6.356 1.00 96.50 101 LEU A CA 1
ATOM 734 C C . LEU A 1 101 ? 0.028 -6.597 -7.860 1.00 96.50 101 LEU A C 1
ATOM 736 O O . LEU A 1 101 ? 0.926 -7.132 -8.514 1.00 96.50 101 LEU A O 1
ATOM 740 N N . GLU A 1 102 ? -0.832 -5.729 -8.398 1.00 95.50 102 GLU A N 1
ATOM 741 C CA . GLU A 1 102 ? -0.784 -5.293 -9.799 1.00 95.50 102 GLU A CA 1
ATOM 742 C C . GLU A 1 102 ? 0.581 -4.675 -10.142 1.00 95.50 102 GLU A C 1
ATOM 744 O O . GLU A 1 102 ? 1.202 -5.036 -11.146 1.00 95.50 102 GLU A O 1
ATOM 749 N N . GLN A 1 103 ? 1.085 -3.797 -9.272 1.00 94.94 103 GLN A N 1
ATOM 750 C CA . GLN A 1 103 ? 2.384 -3.151 -9.427 1.00 94.94 103 GLN A CA 1
ATOM 751 C C . GLN A 1 103 ? 3.533 -4.167 -9.442 1.00 94.94 103 GLN A C 1
ATOM 753 O O . GLN A 1 103 ? 4.414 -4.093 -10.299 1.00 94.94 103 GLN A O 1
ATOM 758 N N . GLY A 1 104 ? 3.517 -5.145 -8.532 1.00 92.19 104 GLY A N 1
ATOM 759 C CA . GLY A 1 104 ? 4.507 -6.221 -8.495 1.00 92.19 104 GLY A CA 1
ATOM 760 C C . GLY A 1 104 ? 4.508 -7.054 -9.779 1.00 92.19 104 GLY A C 1
ATOM 761 O O . GLY A 1 104 ? 5.568 -7.338 -10.335 1.00 92.19 104 GLY A O 1
ATOM 762 N N . GLN A 1 105 ? 3.325 -7.381 -10.304 1.00 91.81 105 GLN A N 1
ATOM 763 C CA . GLN A 1 105 ? 3.183 -8.084 -11.584 1.00 91.81 105 GLN A CA 1
ATOM 764 C C . GLN A 1 105 ? 3.629 -7.231 -12.779 1.00 91.81 105 GLN A C 1
ATOM 766 O O . GLN A 1 105 ? 4.123 -7.773 -13.769 1.00 91.81 105 GLN A O 1
ATOM 771 N N . GLY A 1 106 ? 3.425 -5.912 -12.724 1.00 90.75 106 GLY A N 1
ATOM 772 C CA . GLY A 1 106 ? 3.920 -4.962 -13.721 1.00 90.75 106 GLY A CA 1
ATOM 773 C C . GLY A 1 106 ? 5.445 -4.959 -13.777 1.00 90.75 106 GLY A C 1
ATOM 774 O O . GLY A 1 106 ? 6.018 -5.232 -14.827 1.00 90.75 106 GLY A O 1
ATOM 775 N N . LEU A 1 107 ? 6.093 -4.778 -12.623 1.00 90.19 107 LEU A N 1
ATOM 776 C CA . LEU A 1 107 ? 7.554 -4.799 -12.495 1.00 90.19 107 LEU A CA 1
ATOM 777 C C . LEU A 1 107 ? 8.164 -6.125 -12.964 1.00 90.19 107 LEU A C 1
ATOM 779 O O . LEU A 1 107 ? 9.180 -6.132 -13.655 1.00 90.19 107 LEU A O 1
ATOM 783 N N . GLN A 1 108 ? 7.543 -7.257 -12.623 1.00 88.31 108 GLN A N 1
ATOM 784 C CA . GLN A 1 108 ? 8.018 -8.568 -13.072 1.00 88.31 108 GLN A CA 1
ATOM 785 C C . GLN A 1 108 ? 8.044 -8.692 -14.598 1.00 88.31 108 GLN A C 1
ATOM 787 O O . GLN A 1 108 ? 8.991 -9.257 -15.143 1.00 88.31 108 GLN A O 1
ATOM 792 N N . ARG A 1 109 ? 7.022 -8.160 -15.279 1.00 86.19 109 ARG A N 1
ATOM 793 C CA . ARG A 1 109 ? 6.929 -8.168 -16.743 1.00 86.19 109 ARG A CA 1
ATOM 794 C C . ARG A 1 109 ? 7.915 -7.192 -17.375 1.00 86.19 109 ARG A C 1
ATOM 796 O O . ARG A 1 109 ? 8.643 -7.589 -18.276 1.00 86.19 109 ARG A O 1
ATOM 803 N N . GLU A 1 110 ? 7.967 -5.960 -16.875 1.00 85.62 110 GLU A N 1
ATOM 804 C CA . GLU A 1 110 ? 8.817 -4.895 -17.423 1.00 85.62 110 GLU A CA 1
ATOM 805 C C . GLU A 1 110 ? 10.306 -5.257 -17.349 1.00 85.62 110 GLU A C 1
ATOM 807 O O . GLU A 1 110 ? 11.060 -5.085 -18.304 1.00 85.62 110 GLU A O 1
ATOM 812 N N . PHE A 1 111 ? 10.727 -5.843 -16.227 1.00 82.69 111 PHE A N 1
ATOM 813 C CA . PHE A 1 111 ? 12.126 -6.186 -15.976 1.00 82.69 111 PHE A CA 1
ATOM 814 C C . PHE A 1 111 ? 12.463 -7.658 -16.246 1.00 82.69 111 PHE A C 1
ATOM 816 O O . PHE A 1 111 ? 13.570 -8.092 -15.928 1.00 82.69 111 PHE A O 1
ATOM 823 N N . ASN A 1 112 ? 11.539 -8.433 -16.830 1.00 80.00 112 ASN A N 1
ATOM 824 C CA . ASN A 1 112 ? 11.695 -9.873 -17.080 1.00 80.00 112 ASN A CA 1
ATOM 825 C C . ASN A 1 112 ? 12.199 -10.654 -15.846 1.00 80.00 112 ASN A C 1
ATOM 827 O O . ASN A 1 112 ? 13.049 -11.538 -15.950 1.00 80.00 112 ASN A O 1
ATOM 831 N N . LEU A 1 113 ? 11.670 -10.332 -14.662 1.00 76.44 113 LEU A N 1
ATOM 832 C CA . LEU A 1 113 ? 12.094 -10.904 -13.374 1.00 76.44 113 LEU A CA 1
ATOM 833 C C . LEU A 1 113 ? 11.428 -12.254 -13.072 1.00 76.44 113 LEU A C 1
ATOM 835 O O . LEU A 1 113 ? 11.295 -12.640 -11.910 1.00 76.44 113 LEU A O 1
ATOM 839 N N . ASP A 1 114 ? 10.951 -12.961 -14.095 1.00 72.81 114 ASP A N 1
ATOM 840 C CA . ASP A 1 114 ? 10.272 -14.237 -13.907 1.00 72.81 114 ASP A CA 1
ATOM 841 C C . ASP A 1 114 ? 11.227 -15.258 -13.239 1.00 72.81 114 ASP A C 1
ATOM 843 O O . ASP A 1 114 ? 12.425 -15.352 -13.539 1.00 72.81 114 ASP A O 1
ATOM 847 N N . ALA A 1 115 ? 10.695 -16.041 -12.296 1.00 55.72 115 ALA A N 1
ATOM 848 C CA . ALA A 1 115 ? 11.477 -17.009 -11.526 1.00 55.72 115 ALA A CA 1
ATOM 849 C C . ALA A 1 115 ? 12.019 -18.186 -12.370 1.00 55.72 115 ALA A C 1
ATOM 851 O O . ALA A 1 115 ? 12.966 -18.860 -11.958 1.00 55.72 115 ALA A O 1
ATOM 852 N N . ALA A 1 116 ? 11.449 -18.452 -13.547 1.00 57.03 116 ALA A N 1
ATOM 853 C CA . ALA A 1 116 ? 11.947 -19.441 -14.502 1.00 57.03 116 ALA A CA 1
ATOM 854 C C . ALA A 1 116 ? 13.135 -18.918 -15.336 1.00 57.03 116 ALA A C 1
ATOM 856 O O . ALA A 1 116 ? 13.891 -19.721 -15.883 1.00 57.03 116 ALA A O 1
ATOM 857 N N . THR A 1 117 ? 13.330 -17.602 -15.401 1.00 53.34 117 THR A N 1
ATOM 858 C CA . THR A 1 117 ? 14.449 -16.920 -16.059 1.00 53.34 117 THR A CA 1
ATOM 859 C C . THR A 1 117 ? 15.658 -16.855 -15.126 1.00 53.34 117 THR A C 1
ATOM 861 O O . THR A 1 117 ? 16.783 -17.089 -15.562 1.00 53.34 117 THR A O 1
ATOM 864 N N . ILE A 1 118 ? 15.429 -16.658 -13.822 1.00 53.12 118 ILE A N 1
ATOM 865 C CA . ILE A 1 118 ? 16.483 -16.643 -12.791 1.00 53.12 118 ILE A CA 1
ATOM 866 C C . ILE A 1 118 ? 17.089 -18.042 -12.555 1.00 53.12 118 ILE A C 1
ATOM 868 O O . ILE A 1 118 ? 18.288 -18.150 -12.335 1.00 53.12 118 ILE A O 1
ATOM 872 N N . ASN A 1 119 ? 16.308 -19.124 -12.667 1.00 46.81 119 ASN A N 1
ATOM 873 C CA . ASN A 1 119 ? 16.790 -20.506 -12.462 1.00 46.81 119 ASN A CA 1
ATOM 874 C C . ASN A 1 119 ? 17.459 -21.155 -13.697 1.00 46.81 119 ASN A C 1
ATOM 876 O O . ASN A 1 119 ? 17.699 -22.364 -13.702 1.00 46.81 119 ASN A O 1
ATOM 880 N N . ARG A 1 120 ? 17.717 -20.396 -14.771 1.00 49.25 120 ARG A N 1
ATOM 881 C CA . ARG A 1 120 ? 18.417 -20.886 -15.979 1.00 49.25 120 ARG A CA 1
ATOM 882 C C . ARG A 1 120 ? 19.894 -20.488 -16.047 1.00 49.25 120 ARG A C 1
ATOM 884 O O . ARG A 1 120 ? 20.552 -20.868 -17.017 1.00 49.25 120 ARG A O 1
ATOM 891 N N . TYR A 1 121 ? 20.391 -19.757 -15.051 1.00 47.00 121 TYR A N 1
ATOM 892 C CA . TYR A 1 121 ? 21.792 -19.358 -14.920 1.00 47.00 121 TYR A CA 1
ATOM 893 C C . TYR A 1 121 ? 22.434 -19.985 -13.686 1.00 47.00 121 TYR A C 1
ATOM 895 O O . TYR A 1 121 ? 21.767 -20.017 -12.629 1.00 47.00 121 TYR A O 1
#